Protein AF-A0AAD5SRR7-F1 (afdb_monomer)

Radius of gyration: 15.56 Å; Cα contacts (8 Å, |Δi|>4): 83; chains: 1; bounding box: 48×34×31 Å

Mean predicted aligned error: 7.34 Å

Sequence (128 aa):
MTYSALISCIFNLTGIEFGAHFTQTAIELYIKSMNELKASAASTKELPSKQATNLMTLLSHLYNFSVVGAPLVYDLVRGCLARMQEIDVEIVLKILRTCGSQMRGDDPRALKDIVALVHEKSVLNNDP

pLDDT: mean 81.43, std 12.44, range [31.19, 94.06]

Nearest PDB structures (foldseek):
  5z58-assembly1_V  TM=9.313E-01  e=2.767E-02  Homo sapiens
  5mqf-assembly1_T  TM=9.311E-01  e=2.920E-02  Homo sapiens
  7dvq-assembly1_V  TM=9.313E-01  e=3.083E-02  Homo sapiens
  8j7r-assembly1_B  TM=6.253E-01  e=4.853E-01  Homo sapiens

Structure (mmCIF, N/CA/C/O backbone):
data_AF-A0AAD5SRR7-F1
#
_entry.id   AF-A0AAD5SRR7-F1
#
loop_
_atom_site.group_PDB
_atom_site.id
_atom_site.type_symbol
_atom_site.label_atom_id
_atom_site.label_alt_id
_atom_site.label_comp_id
_atom_site.label_asym_id
_atom_site.label_entity_id
_atom_site.label_seq_id
_atom_site.pdbx_PDB_ins_code
_atom_site.Cartn_x
_atom_site.Cartn_y
_atom_site.Cartn_z
_atom_site.occupancy
_atom_site.B_iso_or_equiv
_atom_site.auth_seq_id
_atom_site.auth_comp_id
_atom_site.auth_asym_id
_atom_site.auth_atom_id
_atom_site.pdbx_PDB_model_num
ATOM 1 N N . MET A 1 1 ? 2.830 -4.886 12.682 1.00 76.94 1 MET A N 1
ATOM 2 C CA . MET A 1 1 ? 1.832 -5.965 12.516 1.00 76.94 1 MET A CA 1
ATOM 3 C C . MET A 1 1 ? 0.696 -5.925 13.545 1.00 76.94 1 MET A C 1
ATOM 5 O O . MET A 1 1 ? -0.442 -5.825 13.115 1.00 76.94 1 MET A O 1
ATOM 9 N N . THR A 1 2 ? 0.946 -5.972 14.862 1.00 87.62 2 THR A N 1
ATOM 10 C CA . THR A 1 2 ? -0.122 -6.016 15.898 1.00 87.62 2 THR A CA 1
ATOM 11 C C . THR A 1 2 ? -1.114 -4.850 15.812 1.00 87.62 2 THR A C 1
ATOM 13 O O . THR A 1 2 ? -2.320 -5.072 15.796 1.00 87.62 2 THR A O 1
ATOM 16 N N . TYR A 1 3 ? -0.619 -3.617 15.657 1.00 88.88 3 TYR A N 1
ATOM 17 C CA . TYR A 1 3 ? -1.471 -2.436 15.467 1.00 88.88 3 TYR A CA 1
ATOM 18 C C . TYR A 1 3 ? -2.318 -2.516 14.190 1.00 88.88 3 TYR A C 1
ATOM 20 O O . TYR A 1 3 ? -3.504 -2.211 14.215 1.00 88.88 3 TYR A O 1
ATOM 28 N N . SER A 1 4 ? -1.737 -2.988 13.085 1.00 87.00 4 SER A N 1
ATOM 29 C CA . SER A 1 4 ? -2.451 -3.183 11.818 1.00 87.00 4 SER A CA 1
ATOM 30 C C . SER A 1 4 ? -3.567 -4.226 11.941 1.00 87.00 4 SER A C 1
ATOM 32 O O . SER A 1 4 ? -4.628 -4.046 11.353 1.00 87.00 4 SER A O 1
ATOM 34 N N . ALA A 1 5 ? -3.357 -5.290 12.723 1.00 89.88 5 ALA A N 1
ATOM 35 C CA . ALA A 1 5 ? -4.375 -6.313 12.955 1.00 89.88 5 ALA A CA 1
ATOM 36 C C . ALA A 1 5 ? -5.565 -5.740 13.738 1.00 89.88 5 ALA A C 1
ATOM 38 O O . ALA A 1 5 ? -6.709 -5.937 13.343 1.00 89.88 5 ALA A O 1
ATOM 39 N N . LEU A 1 6 ? -5.298 -4.949 14.785 1.00 91.19 6 LEU A N 1
ATOM 40 C CA . LEU A 1 6 ? -6.347 -4.251 15.531 1.00 91.19 6 LEU A CA 1
ATOM 41 C C . LEU A 1 6 ? -7.158 -3.312 14.626 1.00 91.19 6 LEU A C 1
ATOM 43 O O . LEU A 1 6 ? -8.385 -3.354 14.647 1.00 91.19 6 LEU A O 1
ATOM 47 N N . ILE A 1 7 ? -6.481 -2.506 13.802 1.00 90.62 7 ILE A N 1
ATOM 48 C CA . ILE A 1 7 ? -7.137 -1.604 12.841 1.00 90.62 7 ILE A CA 1
ATOM 49 C C . ILE A 1 7 ? -8.007 -2.397 11.858 1.00 90.62 7 ILE A C 1
ATOM 51 O O . ILE A 1 7 ? -9.119 -1.977 11.556 1.00 90.62 7 ILE A O 1
ATOM 55 N N . SER A 1 8 ? -7.538 -3.560 11.404 1.00 88.38 8 SER A N 1
ATOM 56 C CA . SER A 1 8 ? -8.294 -4.420 10.484 1.00 88.38 8 SER A CA 1
ATOM 57 C C . SER A 1 8 ? -9.541 -5.016 11.143 1.00 88.38 8 SER A C 1
ATOM 59 O O . SER A 1 8 ? -10.598 -5.069 10.521 1.00 88.38 8 SER A O 1
ATOM 61 N N . CYS A 1 9 ? -9.465 -5.387 12.426 1.00 90.69 9 CYS A N 1
ATOM 62 C CA . CYS A 1 9 ? -10.639 -5.806 13.192 1.00 90.69 9 CYS A CA 1
ATOM 63 C C . CYS A 1 9 ? -11.662 -4.669 13.345 1.00 90.69 9 CYS A C 1
ATOM 65 O O . CYS A 1 9 ? -12.856 -4.902 13.176 1.00 90.69 9 CYS A O 1
ATOM 67 N N . ILE A 1 10 ? -11.205 -3.442 13.628 1.00 90.69 10 ILE A N 1
ATOM 68 C CA . ILE A 1 10 ? -12.083 -2.263 13.729 1.00 90.69 10 ILE A CA 1
ATOM 69 C C . ILE A 1 10 ? -12.728 -1.962 12.372 1.00 90.69 10 ILE A C 1
ATOM 71 O O . ILE A 1 10 ? -13.930 -1.731 12.307 1.00 90.69 10 ILE A O 1
ATOM 75 N N . PHE A 1 11 ? -11.960 -2.023 11.283 1.00 89.56 11 PHE A N 1
ATOM 76 C CA . PHE A 1 11 ? -12.475 -1.862 9.925 1.00 89.56 11 PHE A CA 1
ATOM 77 C C . PHE A 1 11 ? -13.589 -2.862 9.609 1.00 89.56 11 PHE A C 1
ATOM 79 O O . PHE A 1 11 ? -14.630 -2.473 9.088 1.00 89.56 11 PHE A O 1
ATOM 86 N N . ASN A 1 12 ? -13.415 -4.129 9.983 1.00 88.19 12 ASN A N 1
ATOM 87 C CA . ASN A 1 12 ? -14.434 -5.147 9.749 1.00 88.19 12 ASN A CA 1
ATOM 88 C C . ASN A 1 12 ? -15.703 -4.943 10.601 1.00 88.19 12 ASN A C 1
ATOM 90 O O . ASN A 1 12 ? -16.769 -5.424 10.229 1.00 88.19 12 ASN A O 1
ATOM 94 N N . LEU A 1 13 ? -15.601 -4.240 11.735 1.00 91.06 13 LEU A N 1
ATOM 95 C CA . LEU A 1 13 ? -16.735 -3.933 12.611 1.00 91.06 13 LEU A CA 1
ATOM 96 C C . LEU A 1 13 ? -17.514 -2.693 12.149 1.00 91.06 13 LEU A C 1
ATOM 98 O O . LEU A 1 13 ? -18.741 -2.702 12.139 1.00 91.06 13 LEU A O 1
ATOM 102 N N . THR A 1 14 ? -16.803 -1.625 11.794 1.00 90.62 14 THR A N 1
ATOM 103 C CA . THR A 1 14 ? -17.390 -0.313 11.471 1.00 90.62 14 THR A CA 1
ATOM 104 C C . THR A 1 14 ? -17.698 -0.167 9.979 1.00 90.62 14 THR A C 1
ATOM 106 O O . THR A 1 14 ? -18.519 0.657 9.585 1.00 90.62 14 THR A O 1
ATOM 109 N N . GLY A 1 15 ? -17.050 -0.969 9.135 1.00 88.75 15 GLY A N 1
ATOM 110 C CA . GLY A 1 15 ? -17.211 -0.949 7.689 1.00 88.75 15 GLY A CA 1
ATOM 111 C C . GLY A 1 15 ? -16.306 0.056 6.973 1.00 88.75 15 GLY A C 1
ATOM 112 O O . GLY A 1 15 ? -15.335 0.594 7.516 1.00 88.75 15 GLY A O 1
ATOM 113 N N . ILE A 1 16 ? -16.632 0.291 5.699 1.00 89.50 16 ILE A N 1
ATOM 114 C CA . ILE A 1 16 ? -15.760 0.983 4.741 1.00 89.50 16 ILE A CA 1
ATOM 115 C C . ILE A 1 16 ? -15.469 2.447 5.095 1.00 89.50 16 ILE A C 1
ATOM 117 O O . ILE A 1 16 ? -14.386 2.942 4.787 1.00 89.50 16 ILE A O 1
ATOM 121 N N . GLU A 1 17 ? -16.390 3.122 5.783 1.00 89.56 17 GLU A N 1
ATOM 122 C CA . GLU A 1 17 ? -16.264 4.534 6.160 1.00 89.56 17 GLU A CA 1
ATOM 123 C C . GLU A 1 17 ? -15.053 4.775 7.074 1.00 89.56 17 GLU A C 1
ATOM 125 O O . GLU A 1 17 ? -14.254 5.683 6.835 1.00 89.56 17 GLU A O 1
ATOM 130 N N . PHE A 1 18 ? -14.843 3.890 8.054 1.00 90.62 18 PHE A N 1
ATOM 131 C CA . PHE A 1 18 ? -13.666 3.944 8.919 1.00 90.62 18 PHE A CA 1
ATOM 132 C C . PHE A 1 18 ? -12.376 3.699 8.133 1.00 90.62 18 PHE A C 1
ATOM 134 O O . PHE A 1 18 ? -11.400 4.423 8.314 1.00 90.62 18 PHE A O 1
ATOM 141 N N . GLY A 1 19 ? -12.362 2.694 7.251 1.00 88.00 19 GLY A N 1
ATOM 142 C CA . GLY A 1 19 ? -11.178 2.354 6.458 1.00 88.00 19 GLY A CA 1
ATOM 143 C C . GLY A 1 19 ? -10.752 3.492 5.535 1.00 88.00 19 GLY A C 1
ATOM 144 O O . GLY A 1 19 ? -9.564 3.816 5.468 1.00 88.00 19 GLY A O 1
ATOM 145 N N . ALA A 1 20 ? -11.720 4.142 4.884 1.00 90.00 20 ALA A N 1
ATOM 146 C CA . ALA A 1 20 ? -11.482 5.301 4.034 1.00 90.00 20 ALA A CA 1
ATOM 147 C C . ALA A 1 20 ? -10.908 6.477 4.837 1.00 90.00 20 ALA A C 1
ATOM 149 O O . ALA A 1 20 ? -9.832 6.975 4.500 1.00 90.00 20 ALA A O 1
ATOM 150 N N . HIS A 1 21 ? -11.565 6.860 5.939 1.00 91.94 21 HIS A N 1
ATOM 151 C CA . HIS A 1 21 ? -11.104 7.955 6.794 1.00 91.94 21 HIS A CA 1
ATOM 152 C C . HIS A 1 21 ? -9.709 7.674 7.368 1.00 91.94 21 HIS A C 1
ATOM 154 O O . HIS A 1 21 ? -8.815 8.514 7.298 1.00 91.94 21 HIS A O 1
ATOM 160 N N . PHE A 1 22 ? -9.488 6.469 7.897 1.00 92.12 22 PHE A N 1
ATOM 161 C CA . PHE A 1 22 ? -8.200 6.074 8.458 1.00 92.12 22 PHE A CA 1
ATOM 162 C C . PHE A 1 22 ? -7.085 6.117 7.408 1.00 92.12 22 PHE A C 1
ATOM 164 O O . PHE A 1 22 ? -6.010 6.656 7.672 1.00 92.12 22 PHE A O 1
ATOM 171 N N . THR A 1 23 ? -7.337 5.577 6.212 1.00 92.06 23 THR A N 1
ATOM 172 C CA . THR A 1 23 ? -6.355 5.566 5.118 1.00 92.06 23 THR A CA 1
ATOM 173 C C . THR A 1 23 ? -6.021 6.986 4.674 1.00 92.06 23 THR A C 1
ATOM 175 O O . THR A 1 23 ? -4.843 7.308 4.525 1.00 92.06 23 THR A O 1
ATOM 178 N N . GLN A 1 24 ? -7.025 7.857 4.538 1.00 93.00 24 GLN A N 1
ATOM 179 C CA . GLN A 1 24 ? -6.813 9.269 4.229 1.00 93.00 24 GLN A CA 1
ATOM 180 C C . GLN A 1 24 ? -5.931 9.941 5.286 1.00 93.00 24 GLN A C 1
ATOM 182 O O . GLN A 1 24 ? -4.887 10.497 4.947 1.00 93.00 24 GLN A O 1
ATOM 187 N N . THR A 1 25 ? -6.291 9.826 6.568 1.00 94.06 25 THR A N 1
ATOM 188 C CA . THR A 1 25 ? -5.509 10.418 7.663 1.00 94.06 25 THR A CA 1
ATOM 189 C C . THR A 1 25 ? -4.074 9.879 7.683 1.00 94.06 25 THR A C 1
ATOM 191 O O . THR A 1 25 ? -3.125 10.639 7.869 1.00 94.06 25 THR A O 1
ATOM 194 N N . ALA A 1 26 ? -3.878 8.576 7.458 1.00 92.81 26 ALA A N 1
ATOM 195 C CA . ALA A 1 26 ? -2.550 7.968 7.424 1.00 92.81 26 ALA A CA 1
ATOM 196 C C . ALA A 1 26 ? -1.680 8.524 6.282 1.00 92.81 26 ALA A C 1
ATOM 198 O O . ALA A 1 26 ? -0.492 8.788 6.486 1.00 92.81 26 ALA A O 1
ATOM 199 N N . ILE A 1 27 ? -2.265 8.739 5.100 1.00 92.69 27 ILE A N 1
ATOM 200 C CA . ILE A 1 27 ? -1.574 9.306 3.935 1.00 92.69 27 ILE A CA 1
ATOM 201 C C . ILE A 1 27 ? -1.268 10.794 4.133 1.00 92.69 27 ILE A C 1
ATOM 203 O O . ILE A 1 27 ? -0.154 11.229 3.840 1.00 92.69 27 ILE A O 1
ATOM 207 N N . GLU A 1 28 ? -2.201 11.571 4.681 1.00 93.38 28 GLU A N 1
ATOM 208 C CA . GLU A 1 28 ? -1.983 12.984 5.014 1.00 93.38 28 GLU A CA 1
ATOM 209 C C . GLU A 1 28 ? -0.843 13.153 6.026 1.00 93.38 28 GLU A C 1
ATOM 211 O O . GLU A 1 28 ? 0.055 13.977 5.830 1.00 93.38 28 GLU A O 1
ATOM 216 N N . LEU A 1 29 ? -0.820 12.321 7.073 1.00 91.81 29 LEU A N 1
ATOM 217 C CA . LEU A 1 29 ? 0.266 12.295 8.053 1.00 91.81 29 LEU A CA 1
ATOM 218 C C . LEU A 1 29 ? 1.600 11.889 7.421 1.00 91.81 29 LEU A C 1
ATOM 220 O O . LEU A 1 29 ? 2.634 12.472 7.750 1.00 91.81 29 LEU A O 1
ATOM 224 N N . TYR A 1 30 ? 1.588 10.927 6.495 1.00 90.31 30 TYR A N 1
ATOM 225 C CA . TYR A 1 30 ? 2.786 10.525 5.764 1.00 90.31 30 TYR A CA 1
ATOM 226 C C . TYR A 1 30 ? 3.342 11.683 4.927 1.00 90.31 30 TYR A C 1
ATOM 228 O O . TYR A 1 30 ? 4.516 12.030 5.069 1.00 90.31 30 TYR A O 1
ATOM 236 N N . ILE A 1 31 ? 2.502 12.342 4.123 1.00 89.62 31 ILE A N 1
ATOM 237 C CA . ILE A 1 31 ? 2.902 13.501 3.312 1.00 89.62 31 ILE A CA 1
ATOM 238 C C . ILE A 1 31 ? 3.437 14.624 4.203 1.00 89.62 31 ILE A C 1
ATOM 240 O O . ILE A 1 31 ? 4.488 15.192 3.905 1.00 89.62 31 ILE A O 1
ATOM 244 N N . LYS A 1 32 ? 2.759 14.914 5.320 1.00 90.38 32 LYS A N 1
ATOM 245 C CA . LYS A 1 32 ? 3.205 15.923 6.284 1.00 90.38 32 LYS A CA 1
ATOM 246 C C . LYS A 1 32 ? 4.594 15.593 6.837 1.00 90.38 32 LYS A C 1
ATOM 248 O O . LYS A 1 32 ? 5.476 16.443 6.766 1.00 90.38 32 LYS A O 1
ATOM 253 N N . SER A 1 33 ? 4.820 14.354 7.281 1.00 86.94 33 SER A N 1
ATOM 254 C CA . SER A 1 33 ? 6.132 13.919 7.785 1.00 86.94 33 SER A CA 1
ATOM 255 C C . SER A 1 33 ? 7.237 14.021 6.724 1.00 86.94 33 SER A C 1
ATOM 257 O O . SER A 1 33 ? 8.355 14.438 7.019 1.00 86.94 33 SER A O 1
ATOM 259 N N . MET A 1 34 ? 6.916 13.721 5.460 1.00 83.75 34 MET A N 1
ATOM 260 C CA . MET A 1 34 ? 7.865 13.818 4.351 1.00 83.75 34 MET A CA 1
ATOM 261 C C . MET A 1 34 ? 8.189 15.276 3.988 1.00 83.75 34 MET A C 1
ATOM 263 O O . MET A 1 34 ? 9.324 15.599 3.640 1.00 83.75 34 MET A O 1
ATOM 267 N N . ASN A 1 35 ? 7.217 16.181 4.099 1.00 85.19 35 ASN A N 1
ATOM 268 C CA . ASN A 1 35 ? 7.439 17.614 3.908 1.00 85.19 35 ASN A CA 1
ATOM 269 C C . ASN A 1 35 ? 8.270 18.218 5.049 1.00 85.19 35 ASN A C 1
ATOM 271 O O . ASN A 1 35 ? 9.158 19.027 4.791 1.00 85.19 35 ASN A O 1
ATOM 275 N N . GLU A 1 36 ? 8.037 17.791 6.290 1.00 84.06 36 GLU A N 1
ATOM 276 C CA . GLU A 1 36 ? 8.833 18.201 7.453 1.00 84.06 36 GLU A CA 1
ATOM 277 C C . GLU A 1 36 ? 10.292 17.737 7.346 1.00 84.06 36 GLU A C 1
ATOM 279 O O . GLU A 1 36 ? 11.197 18.493 7.700 1.00 84.06 36 GLU A O 1
ATOM 284 N N . LEU A 1 37 ? 10.535 16.541 6.796 1.00 77.50 37 LEU A N 1
ATOM 285 C CA . LEU A 1 37 ? 11.877 16.052 6.464 1.00 77.50 37 LEU A CA 1
ATOM 286 C C . LEU A 1 37 ? 12.585 16.938 5.440 1.00 77.50 37 LEU A C 1
ATOM 288 O O . LEU A 1 37 ? 13.736 17.314 5.649 1.00 77.50 37 LEU A O 1
ATOM 292 N N . LYS A 1 38 ? 11.892 17.311 4.359 1.00 75.19 38 LYS A N 1
ATOM 293 C CA . LYS A 1 38 ? 12.445 18.215 3.340 1.00 75.19 38 LYS A CA 1
ATOM 294 C C . LYS A 1 38 ? 12.749 19.599 3.909 1.00 75.19 38 LYS A C 1
ATOM 296 O O . LYS A 1 38 ? 13.796 20.161 3.612 1.00 75.19 38 LYS A O 1
ATOM 301 N N . ALA A 1 39 ? 11.856 20.136 4.741 1.00 74.88 39 ALA A N 1
ATOM 302 C CA . ALA A 1 39 ? 12.046 21.431 5.390 1.00 74.88 39 ALA A CA 1
ATOM 303 C C . ALA A 1 39 ? 13.165 21.404 6.447 1.00 74.88 39 ALA A C 1
ATOM 305 O O . ALA A 1 39 ? 13.847 22.405 6.651 1.00 74.88 39 ALA A O 1
ATOM 306 N N . SER A 1 40 ? 13.378 20.257 7.099 1.00 63.41 40 SER A N 1
ATOM 307 C CA . SER A 1 40 ? 14.375 20.076 8.161 1.00 63.41 40 SER A CA 1
ATOM 308 C C . SER A 1 40 ? 15.724 19.551 7.666 1.00 63.41 40 SER A C 1
ATOM 310 O O . SER A 1 40 ? 16.571 19.232 8.499 1.00 63.41 40 SER A O 1
ATOM 312 N N . ALA A 1 41 ? 15.979 19.509 6.352 1.00 56.66 41 ALA A N 1
ATOM 313 C CA . ALA A 1 41 ? 17.260 19.080 5.772 1.00 56.66 41 ALA A CA 1
ATOM 314 C C . ALA A 1 41 ? 18.483 19.909 6.247 1.00 56.66 41 ALA A C 1
ATOM 316 O O . ALA A 1 41 ? 19.620 19.542 5.971 1.00 56.66 41 ALA A O 1
ATOM 317 N N . ALA A 1 42 ? 18.259 20.999 6.994 1.00 53.16 42 ALA A N 1
ATOM 318 C CA . ALA A 1 42 ? 19.286 21.813 7.643 1.00 53.16 42 ALA A CA 1
ATOM 319 C C . ALA A 1 42 ? 19.578 21.440 9.116 1.00 53.16 42 ALA A C 1
ATOM 321 O O . ALA A 1 42 ? 20.514 21.979 9.701 1.00 53.16 42 ALA A O 1
ATOM 322 N N . SER A 1 43 ? 18.806 20.547 9.747 1.00 45.94 43 SER A N 1
ATOM 323 C CA . SER A 1 43 ? 19.010 20.177 11.153 1.00 45.94 43 SER A CA 1
ATOM 324 C C . SER A 1 43 ? 18.870 18.673 11.370 1.00 45.94 43 SER A C 1
ATOM 326 O O . SER A 1 43 ? 17.788 18.112 11.215 1.00 45.94 43 SER A O 1
ATOM 328 N N . THR A 1 44 ? 19.973 18.048 11.776 1.00 47.22 44 THR A N 1
ATOM 329 C CA . THR A 1 44 ? 20.161 16.645 12.171 1.00 47.22 44 THR A CA 1
ATOM 330 C C . THR A 1 44 ? 19.160 16.180 13.240 1.00 47.22 44 THR A C 1
ATOM 332 O O . THR A 1 44 ? 19.493 16.039 14.415 1.00 47.22 44 THR A O 1
ATOM 335 N N . LYS A 1 45 ? 17.901 15.946 12.869 1.00 47.50 45 LYS A N 1
ATOM 336 C CA . LYS A 1 45 ? 16.916 15.268 13.717 1.00 47.50 45 LYS A CA 1
ATOM 337 C C . LYS A 1 45 ? 16.530 13.960 13.050 1.00 47.50 45 LYS A C 1
ATOM 339 O O . LYS A 1 45 ? 15.832 13.953 12.049 1.00 47.50 45 LYS A O 1
ATOM 344 N N . GLU A 1 46 ? 16.936 12.848 13.652 1.00 52.53 46 GLU A N 1
ATOM 345 C CA . GLU A 1 46 ? 16.584 11.490 13.211 1.00 52.53 46 GLU A CA 1
ATOM 346 C C . GLU A 1 46 ? 15.109 11.103 13.445 1.00 52.53 46 GLU A C 1
ATOM 348 O O . GLU A 1 46 ? 14.662 10.031 13.043 1.00 52.53 46 GLU A O 1
ATOM 353 N N . LEU A 1 47 ? 14.337 11.938 14.145 1.00 52.44 47 LEU A N 1
ATOM 354 C CA . LEU A 1 47 ? 12.957 11.630 14.538 1.00 52.44 47 LEU A CA 1
ATOM 355 C C . LEU A 1 47 ? 11.935 11.643 13.381 1.00 52.44 47 LEU A C 1
ATOM 357 O O . LEU A 1 47 ? 11.126 10.714 13.325 1.00 52.44 47 LEU A O 1
ATOM 361 N N . PRO A 1 48 ? 11.938 12.621 12.450 1.00 57.12 48 PRO A N 1
ATOM 362 C CA . PRO A 1 48 ? 10.915 12.704 11.407 1.00 57.12 48 PRO A CA 1
ATOM 363 C C . PRO A 1 48 ? 11.017 11.569 10.375 1.00 57.12 48 PRO A C 1
ATOM 365 O O . PRO A 1 48 ? 9.999 11.149 9.828 1.00 57.12 48 PRO A O 1
ATOM 368 N N . SER A 1 49 ? 12.216 11.002 10.157 1.00 66.12 49 SER A N 1
ATOM 369 C CA . SER A 1 49 ? 12.404 9.897 9.199 1.00 66.12 49 SER A CA 1
ATOM 370 C C . SER A 1 49 ? 11.714 8.626 9.682 1.00 66.12 49 SER A C 1
ATOM 372 O O . SER A 1 49 ? 11.053 7.935 8.909 1.00 66.12 49 SER A O 1
ATOM 374 N N . LYS A 1 50 ? 11.767 8.365 10.993 1.00 79.31 50 LYS A N 1
ATOM 375 C CA . LYS A 1 50 ? 11.156 7.180 11.602 1.00 79.31 50 LYS A CA 1
ATOM 376 C C . LYS A 1 50 ? 9.635 7.205 11.509 1.00 79.31 50 LYS A C 1
ATOM 378 O O . LYS A 1 50 ? 9.033 6.152 11.318 1.00 79.31 50 LYS A O 1
ATOM 383 N N . GLN A 1 51 ? 9.002 8.376 11.603 1.00 84.06 51 GLN A N 1
ATOM 384 C CA . GLN A 1 51 ? 7.546 8.481 11.480 1.00 84.06 51 GLN A CA 1
ATOM 385 C C . GLN A 1 51 ? 7.066 8.106 10.072 1.00 84.06 51 GLN A C 1
ATOM 387 O O . GLN A 1 51 ? 6.163 7.275 9.950 1.00 84.06 51 GLN A O 1
ATOM 392 N N . ALA A 1 52 ? 7.700 8.648 9.026 1.00 85.00 52 ALA A N 1
ATOM 393 C CA . ALA A 1 52 ? 7.378 8.328 7.635 1.00 85.00 52 ALA A CA 1
ATOM 394 C C . ALA A 1 52 ? 7.534 6.822 7.353 1.00 85.00 52 ALA A C 1
ATOM 396 O O . ALA A 1 52 ? 6.627 6.174 6.824 1.00 85.00 52 ALA A O 1
ATOM 397 N N . THR A 1 53 ? 8.653 6.238 7.789 1.00 86.75 53 THR A N 1
ATOM 398 C CA . THR A 1 53 ? 8.953 4.814 7.594 1.00 86.75 53 THR A CA 1
ATOM 399 C C . THR A 1 53 ? 8.002 3.898 8.377 1.00 86.75 53 THR A C 1
ATOM 401 O O . THR A 1 53 ? 7.577 2.853 7.871 1.00 86.75 53 THR A O 1
ATOM 404 N N . ASN A 1 54 ? 7.609 4.286 9.594 1.00 89.94 54 ASN A N 1
ATOM 405 C CA . ASN A 1 54 ? 6.642 3.536 10.399 1.00 89.94 54 ASN A CA 1
ATOM 406 C C . ASN A 1 54 ? 5.240 3.569 9.783 1.00 89.94 54 ASN A C 1
ATOM 408 O O . ASN A 1 54 ? 4.588 2.525 9.714 1.00 89.94 54 ASN A O 1
ATOM 412 N N . LEU A 1 55 ? 4.794 4.732 9.295 1.00 90.44 55 LEU A N 1
ATOM 413 C CA . LEU A 1 55 ? 3.515 4.864 8.591 1.00 90.44 55 LEU A CA 1
ATOM 414 C C . LEU A 1 55 ? 3.489 4.009 7.327 1.00 90.44 55 LEU A C 1
ATOM 416 O O . LEU A 1 55 ? 2.515 3.301 7.083 1.00 90.44 55 LEU A O 1
ATOM 420 N N . MET A 1 56 ? 4.582 3.985 6.568 1.00 90.06 56 MET A N 1
ATOM 421 C CA . MET A 1 56 ? 4.661 3.135 5.387 1.00 90.06 56 MET A CA 1
ATOM 422 C C . MET A 1 56 ? 4.594 1.640 5.725 1.00 90.06 56 MET A C 1
ATOM 424 O O . MET A 1 56 ? 3.917 0.861 5.050 1.00 90.06 56 MET A O 1
ATOM 428 N N . THR A 1 57 ? 5.263 1.230 6.803 1.00 90.38 57 THR A N 1
ATOM 429 C CA . THR A 1 57 ? 5.201 -0.155 7.294 1.00 90.38 57 THR A CA 1
ATOM 430 C C . THR A 1 57 ? 3.778 -0.515 7.729 1.00 90.38 57 THR A C 1
ATOM 432 O O . THR A 1 57 ? 3.292 -1.610 7.446 1.00 90.38 57 THR A O 1
ATOM 435 N N . LEU A 1 58 ? 3.082 0.419 8.385 1.00 91.44 58 LEU A N 1
ATOM 436 C CA . LEU A 1 58 ? 1.685 0.259 8.774 1.00 91.44 58 LEU A CA 1
ATOM 437 C C . LEU A 1 58 ? 0.783 0.066 7.547 1.00 91.4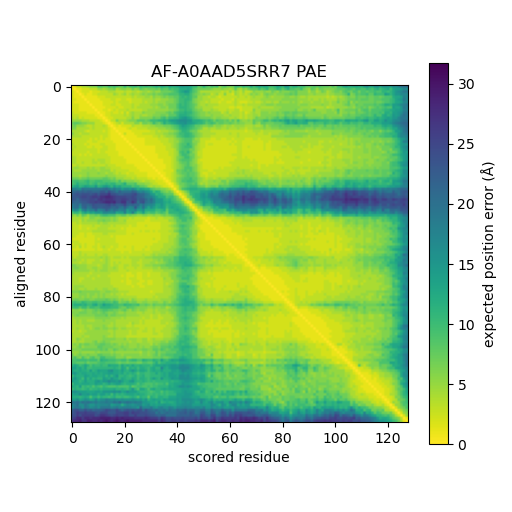4 58 LEU A C 1
ATOM 439 O O . LEU A 1 58 ? 0.021 -0.899 7.521 1.00 91.44 58 LEU A O 1
ATOM 443 N N . LEU A 1 59 ? 0.908 0.927 6.531 1.00 91.56 59 LEU A N 1
ATOM 444 C CA . LEU A 1 59 ? 0.150 0.847 5.276 1.00 91.56 59 LEU A CA 1
ATOM 445 C C . LEU A 1 59 ? 0.421 -0.463 4.524 1.00 91.56 59 LEU A C 1
ATOM 447 O O . LEU A 1 59 ? -0.515 -1.103 4.053 1.00 91.56 59 LEU A O 1
ATOM 451 N N . SER A 1 60 ? 1.676 -0.915 4.494 1.00 91.31 60 SER A N 1
ATOM 452 C CA . SER A 1 60 ? 2.057 -2.196 3.879 1.00 91.31 60 SER A CA 1
ATOM 453 C C . SER A 1 60 ? 1.356 -3.383 4.547 1.00 91.31 60 SER A C 1
ATOM 455 O O . SER A 1 60 ? 0.880 -4.298 3.880 1.00 91.31 60 SER A O 1
ATOM 457 N N . HIS A 1 61 ? 1.249 -3.368 5.878 1.00 91.38 61 HIS A N 1
ATOM 458 C CA . HIS A 1 61 ? 0.504 -4.392 6.606 1.00 91.38 61 HIS A CA 1
ATOM 459 C C . HIS A 1 61 ? -1.016 -4.272 6.432 1.00 91.38 61 HIS A C 1
ATOM 461 O O . HIS A 1 61 ? -1.692 -5.293 6.429 1.00 91.38 61 HIS A O 1
ATOM 467 N N . LEU A 1 62 ? -1.562 -3.062 6.291 1.00 90.88 62 LEU A N 1
ATOM 468 C CA . LEU A 1 62 ? -2.994 -2.864 6.030 1.00 90.88 62 LEU A CA 1
ATOM 469 C C . LEU A 1 62 ? -3.399 -3.338 4.633 1.00 90.88 62 LEU A C 1
ATOM 471 O O . LEU A 1 62 ? -4.492 -3.875 4.472 1.00 90.88 62 LEU A O 1
ATOM 475 N N . TYR A 1 63 ? -2.504 -3.209 3.653 1.00 91.25 63 TYR A N 1
ATOM 476 C CA . TYR A 1 63 ? -2.658 -3.853 2.351 1.00 91.25 63 TYR A CA 1
ATOM 477 C C . TYR A 1 63 ? -2.681 -5.381 2.485 1.00 91.25 63 TYR A C 1
ATOM 479 O O . TYR A 1 63 ? -3.603 -6.014 1.981 1.00 91.25 63 TYR A O 1
ATOM 487 N N . ASN A 1 64 ? -1.771 -5.966 3.279 1.00 89.25 64 ASN A N 1
ATOM 488 C CA . ASN A 1 64 ? -1.789 -7.413 3.533 1.00 89.25 64 ASN A CA 1
ATOM 489 C C . ASN A 1 64 ? -3.094 -7.917 4.175 1.00 89.25 64 ASN A C 1
ATOM 491 O O . ASN A 1 64 ? -3.431 -9.089 4.018 1.00 89.25 64 ASN A O 1
ATOM 495 N N . PHE A 1 65 ? -3.796 -7.052 4.912 1.00 88.81 65 PHE A N 1
ATOM 496 C CA . PHE A 1 65 ? -5.095 -7.329 5.529 1.00 88.81 65 PHE A CA 1
ATOM 497 C C . PHE A 1 65 ? -6.289 -6.868 4.683 1.00 88.81 65 PHE A C 1
ATOM 499 O O . PHE A 1 65 ? -7.415 -6.864 5.172 1.00 88.81 65 PHE A O 1
ATOM 506 N N . SER A 1 66 ? -6.053 -6.473 3.429 1.00 88.06 66 SER A N 1
ATOM 507 C CA . SER A 1 66 ? -7.080 -6.041 2.473 1.00 88.06 66 SER A CA 1
ATOM 508 C C . SER A 1 66 ? -7.926 -4.845 2.938 1.00 88.06 66 SER A C 1
ATOM 510 O O . SER A 1 66 ? -9.016 -4.618 2.421 1.00 88.06 66 SER A O 1
ATOM 512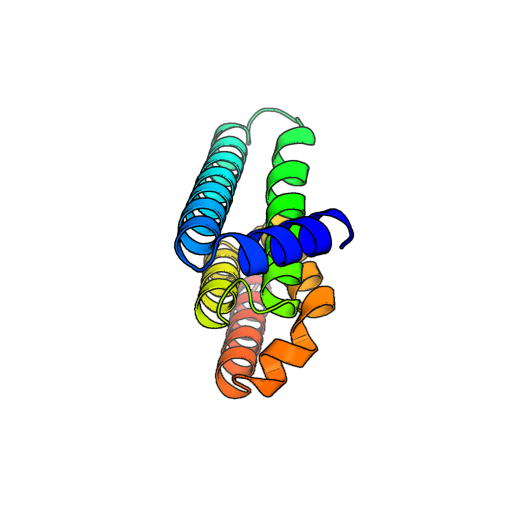 N N . VAL A 1 67 ? -7.419 -4.050 3.886 1.00 87.25 67 VAL A N 1
ATOM 513 C CA . VAL A 1 67 ? -8.029 -2.772 4.303 1.00 87.25 67 VAL A CA 1
ATOM 514 C C . VAL A 1 67 ? -7.731 -1.680 3.271 1.00 87.25 67 VAL A C 1
ATOM 516 O O . VAL A 1 67 ? -8.529 -0.771 3.060 1.00 87.25 67 VAL A O 1
ATOM 519 N N . VAL A 1 68 ? -6.572 -1.780 2.617 1.00 89.12 68 VAL A N 1
ATOM 520 C CA . VAL A 1 68 ? -6.091 -0.858 1.585 1.00 89.12 68 VAL A CA 1
ATOM 521 C C . VAL A 1 68 ? -5.944 -1.618 0.270 1.00 89.12 68 VAL A C 1
ATOM 523 O O . VAL A 1 68 ? -5.469 -2.750 0.263 1.00 89.12 68 VAL A O 1
ATOM 526 N N . GLY A 1 69 ? -6.318 -0.995 -0.848 1.00 87.25 69 GLY A N 1
ATOM 527 C CA . GLY A 1 69 ? -6.156 -1.584 -2.179 1.00 87.25 69 GLY A CA 1
ATOM 528 C C . GLY A 1 69 ? -4.723 -1.501 -2.718 1.00 87.25 69 GLY A C 1
ATOM 529 O O . GLY A 1 69 ? -3.991 -0.550 -2.433 1.00 87.25 69 GLY A O 1
ATOM 530 N N . ALA A 1 70 ? -4.356 -2.454 -3.579 1.00 86.69 70 ALA A N 1
ATOM 531 C CA . ALA A 1 70 ? -3.059 -2.493 -4.263 1.00 86.69 70 ALA A CA 1
ATOM 532 C C . ALA A 1 70 ? -2.663 -1.180 -4.982 1.00 86.69 70 ALA A C 1
ATOM 534 O O . ALA A 1 70 ? -1.498 -0.790 -4.865 1.00 86.69 70 ALA A O 1
ATOM 535 N N . PRO A 1 71 ? -3.584 -0.447 -5.659 1.00 88.31 71 PRO A N 1
ATOM 536 C CA . PRO A 1 71 ? -3.240 0.798 -6.351 1.00 88.31 71 PRO A CA 1
ATOM 537 C C . PRO A 1 71 ? -2.541 1.826 -5.456 1.00 88.31 71 PRO A C 1
ATOM 539 O O . PRO A 1 71 ? -1.552 2.419 -5.877 1.00 88.31 71 PRO A O 1
ATOM 542 N N . LEU A 1 72 ? -2.975 1.963 -4.195 1.00 89.44 72 LEU A N 1
ATOM 543 C CA . LEU A 1 72 ? -2.376 2.921 -3.265 1.00 89.44 72 LEU A CA 1
ATOM 544 C C . LEU A 1 72 ? -0.914 2.578 -2.963 1.00 89.44 72 LEU A C 1
ATOM 546 O O . LEU A 1 72 ? -0.058 3.459 -2.954 1.00 89.44 72 LEU A O 1
ATOM 550 N N . VAL A 1 73 ? -0.610 1.297 -2.736 1.00 89.38 73 VAL A N 1
ATOM 551 C CA . VAL A 1 73 ? 0.763 0.849 -2.464 1.00 89.38 73 VAL A CA 1
ATOM 552 C C . VAL A 1 73 ? 1.651 1.086 -3.685 1.00 89.38 73 VAL A C 1
ATOM 554 O O . VAL A 1 73 ? 2.775 1.564 -3.536 1.00 89.38 73 VAL A O 1
ATOM 557 N N . TYR A 1 74 ? 1.147 0.823 -4.895 1.00 88.31 74 TYR A N 1
ATOM 558 C CA . TYR A 1 74 ? 1.895 1.101 -6.121 1.00 88.31 74 TYR A CA 1
ATOM 559 C C . TYR A 1 74 ? 2.188 2.591 -6.301 1.00 88.31 74 TYR A C 1
ATOM 561 O O . TYR A 1 74 ? 3.313 2.948 -6.648 1.00 88.31 74 TYR A O 1
ATOM 569 N N . ASP A 1 75 ? 1.224 3.464 -6.021 1.00 88.44 75 ASP A N 1
ATOM 570 C CA . ASP A 1 75 ? 1.415 4.910 -6.142 1.00 88.44 75 ASP A CA 1
ATOM 571 C C . ASP A 1 75 ? 2.398 5.456 -5.103 1.00 88.44 75 ASP A C 1
ATOM 573 O O . ASP A 1 75 ? 3.229 6.310 -5.422 1.00 88.44 75 ASP A O 1
ATOM 577 N N . LEU A 1 76 ? 2.394 4.906 -3.885 1.00 88.50 76 LEU A N 1
ATOM 578 C CA . LEU A 1 76 ? 3.401 5.225 -2.871 1.00 88.50 76 LEU A CA 1
ATOM 579 C C . LEU A 1 76 ? 4.808 4.822 -3.322 1.00 88.50 76 LEU A C 1
ATOM 581 O O . LEU A 1 76 ? 5.740 5.619 -3.193 1.00 88.50 76 LEU A O 1
ATOM 585 N N . VAL A 1 77 ? 4.961 3.625 -3.902 1.00 87.25 77 VAL A N 1
ATOM 586 C CA . VAL A 1 77 ? 6.244 3.171 -4.453 1.00 87.25 77 VAL A CA 1
ATOM 587 C C . VAL A 1 77 ? 6.688 4.076 -5.601 1.00 87.25 77 VAL A C 1
ATOM 589 O O . VAL A 1 77 ? 7.819 4.555 -5.579 1.00 87.25 77 VAL A O 1
ATOM 592 N N . ARG A 1 78 ? 5.806 4.396 -6.557 1.00 86.25 78 ARG A N 1
ATOM 593 C CA . ARG A 1 78 ? 6.108 5.343 -7.648 1.00 86.25 78 ARG A CA 1
ATOM 594 C C . ARG A 1 78 ? 6.531 6.711 -7.113 1.00 86.25 78 ARG A C 1
ATOM 596 O O . ARG A 1 78 ? 7.495 7.287 -7.609 1.00 86.25 78 ARG A O 1
ATOM 603 N N . GLY A 1 79 ? 5.870 7.208 -6.068 1.00 86.62 79 GLY A N 1
ATOM 604 C CA . GLY A 1 79 ? 6.226 8.465 -5.412 1.00 86.62 79 GLY A CA 1
ATOM 605 C C . GLY A 1 79 ? 7.615 8.446 -4.763 1.00 86.62 79 GLY A C 1
ATOM 606 O O . GLY A 1 79 ? 8.327 9.449 -4.818 1.00 86.62 79 GLY A O 1
ATOM 607 N N . CYS A 1 80 ? 8.022 7.319 -4.172 1.00 84.69 80 CYS A N 1
ATOM 608 C CA . CYS A 1 80 ? 9.381 7.115 -3.658 1.00 84.69 80 CYS A CA 1
ATOM 609 C C . CYS A 1 80 ? 10.414 7.031 -4.793 1.00 84.69 80 CYS A C 1
ATOM 611 O O . CYS A 1 80 ? 11.446 7.699 -4.733 1.00 84.69 80 CYS A O 1
ATOM 613 N N . LEU A 1 81 ? 10.110 6.294 -5.865 1.00 83.19 81 LEU A N 1
ATOM 614 C CA . LEU A 1 81 ? 10.976 6.183 -7.045 1.00 83.19 81 LEU A CA 1
ATOM 615 C C . LEU A 1 81 ? 11.137 7.497 -7.814 1.00 83.19 81 LEU A C 1
ATOM 617 O O . LEU A 1 81 ? 12.157 7.703 -8.458 1.00 83.19 81 LEU A O 1
ATOM 621 N N . ALA A 1 82 ? 10.169 8.407 -7.745 1.00 83.19 82 ALA A N 1
ATOM 622 C CA . ALA A 1 82 ? 10.302 9.722 -8.361 1.00 83.19 82 ALA A CA 1
ATOM 623 C C . ALA A 1 82 ? 11.337 10.612 -7.643 1.00 83.19 82 ALA A C 1
ATOM 625 O O . ALA A 1 82 ? 11.949 11.468 -8.277 1.00 83.19 82 ALA A O 1
ATOM 626 N N . ARG A 1 83 ? 11.530 10.429 -6.328 1.00 81.00 83 ARG A N 1
ATOM 627 C CA . ARG A 1 83 ? 12.437 11.243 -5.498 1.00 81.00 83 ARG A CA 1
ATOM 628 C C . ARG A 1 83 ? 13.826 10.630 -5.313 1.00 81.00 83 ARG A C 1
ATOM 630 O O . ARG A 1 83 ? 14.793 11.380 -5.209 1.00 81.00 83 ARG A O 1
ATOM 637 N N . MET A 1 84 ? 13.901 9.299 -5.218 1.00 76.88 84 MET A N 1
ATOM 638 C CA . MET A 1 84 ? 15.125 8.508 -5.008 1.00 76.88 84 MET A CA 1
ATOM 639 C C . MET A 1 84 ? 16.101 9.073 -3.970 1.00 76.88 84 MET A C 1
ATOM 641 O O . MET A 1 84 ? 17.301 9.162 -4.213 1.00 76.88 84 MET A O 1
ATOM 645 N N . GLN A 1 85 ? 15.596 9.456 -2.800 1.00 81.25 85 GLN A N 1
ATOM 646 C CA . GLN A 1 85 ? 16.455 9.761 -1.656 1.00 81.25 85 GLN A CA 1
ATOM 647 C C . GLN A 1 85 ? 16.797 8.473 -0.889 1.00 81.25 85 GLN A C 1
ATOM 649 O O . GLN A 1 85 ? 16.125 7.454 -1.043 1.00 81.25 85 GLN A O 1
ATOM 654 N N . GLU A 1 86 ? 17.802 8.511 -0.013 1.00 80.00 86 GLU A N 1
ATOM 655 C CA . GLU A 1 86 ? 18.208 7.350 0.802 1.00 80.00 86 GLU A CA 1
ATOM 656 C C . GLU A 1 86 ? 17.026 6.746 1.586 1.00 80.00 86 GLU A C 1
ATOM 658 O O . GLU A 1 86 ? 16.796 5.535 1.561 1.00 80.00 86 GLU A O 1
ATOM 663 N N . ILE A 1 87 ? 16.194 7.608 2.183 1.00 81.75 87 ILE A N 1
ATOM 664 C CA . ILE A 1 87 ? 14.978 7.197 2.899 1.00 81.75 87 ILE A CA 1
ATOM 665 C C . ILE A 1 87 ? 13.952 6.515 1.983 1.00 81.75 87 ILE A C 1
ATOM 667 O O . ILE A 1 87 ? 13.272 5.580 2.402 1.00 81.75 87 ILE A O 1
ATOM 671 N N . ASP A 1 88 ? 13.843 6.951 0.726 1.00 84.31 88 ASP A N 1
ATOM 672 C CA . ASP A 1 88 ? 12.902 6.378 -0.235 1.00 84.31 88 ASP A CA 1
ATOM 673 C C . ASP A 1 88 ? 13.317 4.954 -0.615 1.00 84.31 88 ASP A C 1
ATOM 675 O O . ASP A 1 88 ? 12.465 4.072 -0.724 1.00 84.31 88 ASP A O 1
ATOM 679 N N . VAL A 1 89 ? 14.623 4.704 -0.755 1.00 83.44 89 VAL A N 1
ATOM 680 C CA . VAL A 1 89 ? 15.165 3.363 -1.013 1.00 83.44 89 VAL A CA 1
ATOM 681 C C . VAL A 1 89 ? 14.906 2.439 0.178 1.00 83.44 89 VAL A C 1
ATOM 683 O O . VAL A 1 89 ? 14.439 1.313 -0.011 1.00 83.44 89 VAL A O 1
ATOM 686 N N . GLU A 1 90 ? 15.137 2.912 1.407 1.00 85.25 90 GLU A N 1
ATOM 687 C CA . GLU A 1 90 ? 14.837 2.136 2.617 1.00 85.25 90 GLU A CA 1
ATOM 688 C C . GLU A 1 90 ? 13.346 1.775 2.695 1.00 85.25 90 GLU A C 1
ATOM 690 O O . GLU A 1 90 ? 12.983 0.622 2.957 1.00 85.25 90 GLU A O 1
ATOM 695 N N . ILE A 1 91 ? 12.477 2.751 2.423 1.00 86.44 91 ILE A N 1
ATOM 696 C CA . ILE A 1 91 ? 11.027 2.579 2.385 1.00 86.44 91 ILE A CA 1
ATOM 697 C C . ILE A 1 91 ? 10.635 1.517 1.352 1.00 86.44 91 ILE A C 1
ATOM 699 O O . ILE A 1 91 ? 9.923 0.570 1.696 1.00 86.44 91 ILE A O 1
ATOM 703 N N . VAL A 1 92 ? 11.114 1.628 0.110 1.00 87.38 92 VAL A N 1
ATOM 704 C CA . VAL A 1 92 ? 10.784 0.677 -0.962 1.00 87.38 92 VAL A CA 1
ATOM 705 C C . VAL A 1 92 ? 11.243 -0.735 -0.598 1.00 87.38 92 VAL A C 1
ATOM 707 O O . VAL A 1 92 ? 10.463 -1.682 -0.715 1.00 87.38 92 VAL A O 1
ATOM 710 N N . LEU A 1 93 ? 12.460 -0.895 -0.071 1.00 85.31 93 LEU A N 1
ATOM 711 C CA . LEU A 1 93 ? 12.953 -2.196 0.391 1.00 85.31 93 LEU A CA 1
ATOM 712 C C . LEU A 1 93 ? 12.071 -2.787 1.499 1.00 85.31 93 LEU A C 1
ATOM 714 O O . LEU A 1 93 ? 11.818 -3.994 1.518 1.00 85.31 93 LEU A O 1
ATOM 718 N N . LYS A 1 94 ? 11.579 -1.951 2.418 1.00 87.31 94 LYS A N 1
ATOM 719 C CA . LYS A 1 94 ? 10.704 -2.378 3.516 1.00 87.31 94 LYS A CA 1
ATOM 720 C C . LYS A 1 94 ? 9.319 -2.807 3.015 1.00 87.31 94 LYS A C 1
ATOM 722 O O . LYS A 1 94 ? 8.822 -3.842 3.466 1.00 87.31 94 LYS A O 1
ATOM 727 N N . ILE A 1 95 ? 8.743 -2.094 2.044 1.00 88.06 95 ILE A N 1
ATOM 728 C CA . ILE A 1 95 ? 7.490 -2.476 1.364 1.00 88.06 95 ILE A CA 1
ATOM 729 C C . ILE A 1 95 ? 7.667 -3.833 0.674 1.00 88.06 95 ILE A C 1
ATOM 731 O O . ILE A 1 95 ? 6.926 -4.776 0.956 1.00 88.06 95 ILE A O 1
ATOM 735 N N . LEU A 1 96 ? 8.702 -3.976 -0.161 1.00 86.56 96 LEU A N 1
ATOM 736 C CA . LEU A 1 96 ? 8.962 -5.205 -0.918 1.00 86.56 96 LEU A CA 1
ATOM 737 C C . LEU A 1 96 ? 9.151 -6.426 -0.009 1.00 86.56 96 LEU A C 1
ATOM 739 O O . LEU A 1 96 ? 8.672 -7.514 -0.333 1.00 86.56 96 LEU A O 1
ATOM 743 N N . ARG A 1 97 ? 9.796 -6.252 1.150 1.00 87.12 97 ARG A N 1
ATOM 744 C CA . ARG A 1 97 ? 9.939 -7.309 2.164 1.00 87.12 97 ARG A CA 1
ATOM 745 C C . ARG A 1 97 ? 8.623 -7.668 2.857 1.00 87.12 97 ARG A C 1
ATOM 747 O O . ARG A 1 97 ? 8.454 -8.817 3.249 1.00 87.12 97 ARG A O 1
ATOM 754 N N . THR A 1 98 ? 7.715 -6.709 3.027 1.00 86.56 98 THR A N 1
ATOM 755 C CA . THR A 1 98 ? 6.492 -6.881 3.830 1.00 86.56 98 THR A CA 1
ATOM 756 C C . THR A 1 98 ? 5.315 -7.404 3.010 1.00 86.56 98 THR A C 1
ATOM 758 O O . THR A 1 98 ? 4.590 -8.285 3.471 1.00 86.56 98 THR A O 1
ATOM 761 N N . CYS A 1 99 ? 5.105 -6.861 1.812 1.00 87.19 99 CYS A N 1
ATOM 762 C CA . CYS A 1 99 ? 3.945 -7.165 0.972 1.00 87.19 99 CYS A CA 1
ATOM 763 C C . CYS A 1 99 ? 4.297 -7.455 -0.495 1.00 87.19 99 CYS A C 1
ATOM 765 O O . CYS A 1 99 ? 3.405 -7.648 -1.319 1.00 87.19 99 CYS A O 1
ATOM 767 N N . GLY A 1 100 ? 5.586 -7.566 -0.842 1.00 84.31 100 GLY A N 1
ATOM 768 C CA . GLY A 1 100 ? 6.015 -7.778 -2.227 1.00 84.31 100 GLY A CA 1
ATOM 769 C C . GLY A 1 100 ? 5.527 -9.087 -2.859 1.00 84.31 100 GLY A C 1
ATOM 770 O O . GLY A 1 100 ? 5.442 -9.171 -4.081 1.00 84.31 100 GLY A O 1
ATOM 771 N N . SER A 1 101 ? 5.193 -10.115 -2.069 1.00 83.81 101 SER A N 1
ATOM 772 C CA . SER A 1 101 ? 4.568 -11.342 -2.587 1.00 83.81 101 SER A CA 1
ATOM 773 C C . SER A 1 101 ? 3.112 -11.129 -3.003 1.00 83.81 101 SER A C 1
ATOM 775 O O . SER A 1 101 ? 2.744 -11.592 -4.079 1.0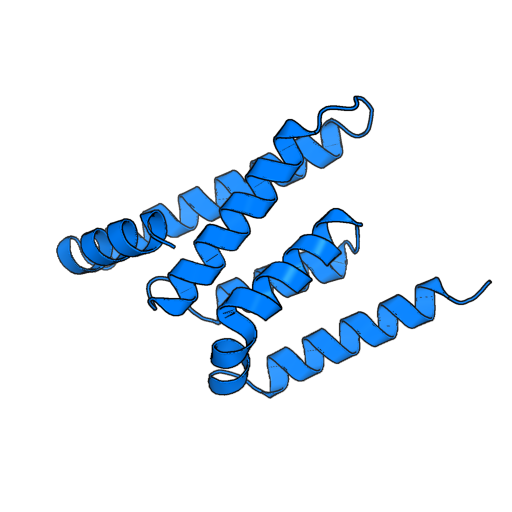0 83.81 101 SER A O 1
ATOM 777 N N . GLN A 1 102 ? 2.317 -10.409 -2.204 1.00 86.56 102 GLN A N 1
ATOM 778 C CA . GLN A 1 102 ? 0.937 -10.057 -2.559 1.00 86.56 102 GLN A CA 1
ATOM 779 C C . GLN A 1 102 ? 0.903 -9.130 -3.774 1.00 86.56 102 GLN A C 1
ATOM 781 O O . GLN A 1 102 ? 0.175 -9.406 -4.718 1.00 86.56 102 GLN A O 1
ATOM 786 N N . MET A 1 103 ? 1.798 -8.136 -3.831 1.00 83.69 103 MET A N 1
ATOM 787 C CA . MET A 1 103 ? 1.924 -7.252 -4.997 1.00 83.69 103 MET A CA 1
ATOM 788 C C . MET A 1 103 ? 2.179 -8.039 -6.294 1.00 83.69 103 MET A C 1
ATOM 790 O O . MET A 1 103 ? 1.597 -7.744 -7.332 1.00 83.69 103 MET A O 1
ATOM 794 N N . ARG A 1 104 ? 3.020 -9.08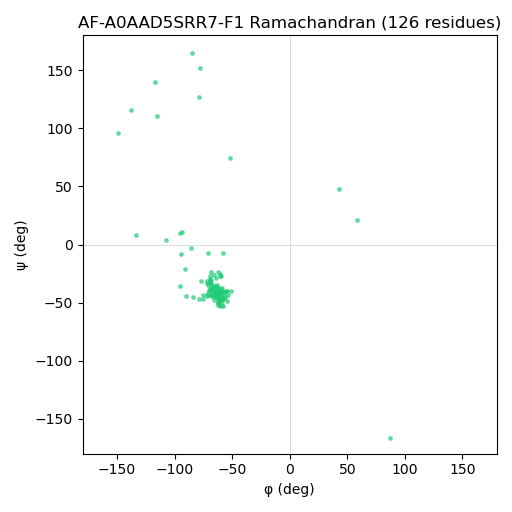6 -6.248 1.00 82.62 104 ARG A N 1
ATOM 795 C CA . ARG A 1 104 ? 3.234 -9.966 -7.413 1.00 82.62 104 ARG A CA 1
ATOM 796 C C . ARG A 1 104 ? 1.988 -10.739 -7.820 1.00 82.62 104 ARG A C 1
ATOM 798 O O . ARG A 1 104 ? 1.838 -11.011 -9.004 1.00 82.62 104 ARG A O 1
ATOM 805 N N . GLY A 1 105 ? 1.174 -11.153 -6.853 1.00 81.38 105 GLY A N 1
ATOM 806 C CA . GLY A 1 105 ? -0.077 -11.858 -7.114 1.00 81.38 105 GLY A CA 1
ATOM 807 C C . GLY A 1 105 ? -1.113 -10.950 -7.771 1.00 81.38 105 GLY A C 1
ATOM 808 O O . GLY A 1 105 ? -1.740 -11.364 -8.741 1.00 81.38 105 GLY A O 1
ATOM 809 N N . ASP A 1 106 ? -1.235 -9.716 -7.280 1.00 83.56 106 ASP A N 1
ATOM 810 C CA . ASP A 1 106 ? -2.244 -8.758 -7.738 1.00 83.56 106 ASP A CA 1
ATOM 811 C C . ASP A 1 106 ? -1.910 -8.152 -9.108 1.00 83.56 106 ASP A C 1
ATOM 813 O O . ASP A 1 106 ? -2.775 -8.089 -9.979 1.00 83.56 106 ASP A O 1
ATOM 817 N N . ASP A 1 107 ? -0.665 -7.702 -9.319 1.00 80.25 107 ASP A N 1
ATOM 818 C CA . ASP A 1 107 ? -0.223 -7.186 -10.619 1.00 80.25 107 ASP A CA 1
ATOM 819 C C . ASP A 1 107 ? 1.280 -7.441 -10.871 1.00 80.25 107 ASP A C 1
ATOM 821 O O . ASP A 1 107 ? 2.152 -6.641 -10.500 1.00 80.25 107 ASP A O 1
ATOM 825 N N . PRO A 1 108 ? 1.617 -8.532 -11.586 1.00 77.25 108 PRO A N 1
ATOM 826 C CA . PRO A 1 108 ? 2.989 -8.825 -11.982 1.00 77.25 108 PRO A CA 1
ATOM 827 C C . PRO A 1 108 ? 3.626 -7.749 -12.877 1.00 77.25 108 PRO A C 1
ATOM 829 O O . PRO A 1 108 ? 4.856 -7.666 -12.936 1.00 77.25 108 PRO A O 1
ATOM 832 N N . ARG A 1 109 ? 2.828 -6.964 -13.619 1.00 77.25 109 ARG A N 1
ATOM 833 C CA . ARG A 1 109 ? 3.321 -5.945 -14.562 1.00 77.25 109 ARG A CA 1
ATOM 834 C C . ARG A 1 109 ? 3.736 -4.690 -13.809 1.00 77.25 109 ARG A C 1
ATOM 836 O O . ARG A 1 109 ? 4.863 -4.246 -13.995 1.00 77.25 109 ARG A O 1
ATOM 843 N N . ALA A 1 110 ? 2.905 -4.211 -12.881 1.00 72.75 110 ALA A N 1
ATOM 844 C CA . ALA A 1 110 ? 3.241 -3.059 -12.045 1.00 72.75 110 ALA A CA 1
ATOM 845 C C . ALA A 1 110 ? 4.561 -3.257 -11.287 1.00 72.75 110 ALA A C 1
ATOM 847 O O . ALA A 1 110 ? 5.374 -2.336 -11.210 1.00 72.75 110 ALA A O 1
ATOM 848 N N . LEU A 1 111 ? 4.822 -4.466 -10.771 1.00 72.75 111 LEU A N 1
ATOM 849 C CA . LEU A 1 111 ? 6.096 -4.735 -10.106 1.00 72.75 111 LEU A CA 1
ATOM 850 C C . LEU A 1 111 ? 7.280 -4.762 -11.083 1.00 72.75 111 LEU A C 1
ATOM 852 O O . LEU A 1 111 ? 8.352 -4.268 -10.738 1.00 72.75 111 LEU A O 1
ATOM 856 N N . LYS A 1 112 ? 7.110 -5.315 -12.292 1.00 74.75 112 LYS A N 1
ATOM 857 C CA . LYS A 1 112 ? 8.154 -5.266 -13.329 1.00 74.75 112 LYS A CA 1
ATOM 858 C C . LYS A 1 112 ? 8.490 -3.829 -13.711 1.00 74.75 112 LYS A C 1
ATOM 860 O O . LYS A 1 112 ? 9.670 -3.513 -13.806 1.00 74.75 112 LYS A O 1
ATOM 865 N N . ASP A 1 113 ? 7.483 -2.972 -13.850 1.00 77.06 113 ASP A N 1
ATOM 866 C CA . ASP A 1 113 ? 7.675 -1.554 -14.160 1.00 77.06 113 ASP A CA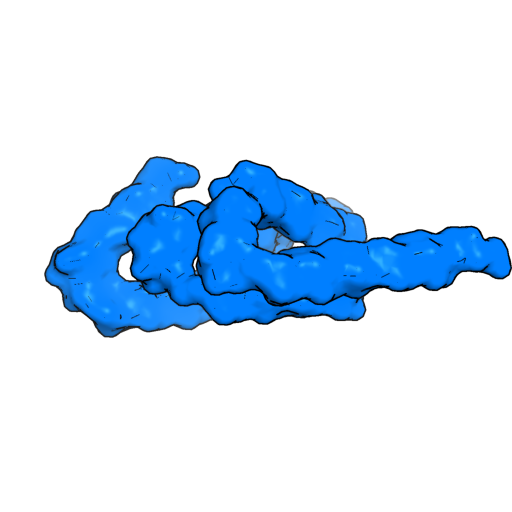 1
ATOM 867 C C . ASP A 1 113 ? 8.410 -0.836 -13.018 1.00 77.06 113 ASP A C 1
ATOM 869 O O . ASP A 1 113 ? 9.352 -0.090 -13.259 1.00 77.06 113 ASP A O 1
ATOM 873 N N . ILE A 1 114 ? 8.053 -1.123 -11.761 1.00 75.12 114 ILE A N 1
ATOM 874 C CA . ILE A 1 114 ? 8.756 -0.615 -10.569 1.00 75.12 114 ILE A CA 1
ATOM 875 C C . ILE A 1 114 ? 10.232 -1.040 -10.575 1.00 75.12 114 ILE A C 1
ATOM 877 O O . ILE A 1 114 ? 11.109 -0.211 -10.348 1.00 75.12 114 ILE A O 1
ATOM 881 N N . VAL A 1 115 ? 10.524 -2.316 -10.848 1.00 74.88 115 VAL A N 1
ATOM 882 C CA . VAL A 1 115 ? 11.903 -2.831 -10.909 1.00 74.88 115 VAL A CA 1
ATOM 883 C C . VAL A 1 115 ? 12.676 -2.215 -12.078 1.00 74.88 115 VAL A C 1
ATOM 885 O O . VAL A 1 115 ? 13.840 -1.857 -11.908 1.00 74.88 115 VAL A O 1
ATOM 888 N N . ALA A 1 116 ? 12.039 -2.051 -13.239 1.00 77.50 116 ALA A N 1
ATOM 889 C CA . ALA A 1 116 ? 12.640 -1.407 -14.403 1.00 77.50 116 ALA A CA 1
ATOM 890 C C . ALA A 1 116 ? 12.989 0.062 -14.118 1.00 77.50 116 ALA A C 1
ATOM 892 O O . ALA A 1 116 ? 14.114 0.474 -14.387 1.00 77.50 116 ALA A O 1
ATOM 893 N N . LEU A 1 117 ? 12.079 0.814 -13.487 1.00 75.50 117 LEU A N 1
ATOM 894 C CA . LEU A 1 117 ? 12.302 2.206 -13.082 1.00 75.50 117 LEU A CA 1
ATOM 895 C C . LEU A 1 117 ? 13.443 2.344 -12.064 1.00 75.50 117 LEU A C 1
ATOM 897 O O . LEU A 1 117 ? 14.247 3.269 -12.163 1.00 75.50 117 LEU A O 1
ATOM 901 N N . VAL A 1 118 ? 13.546 1.419 -1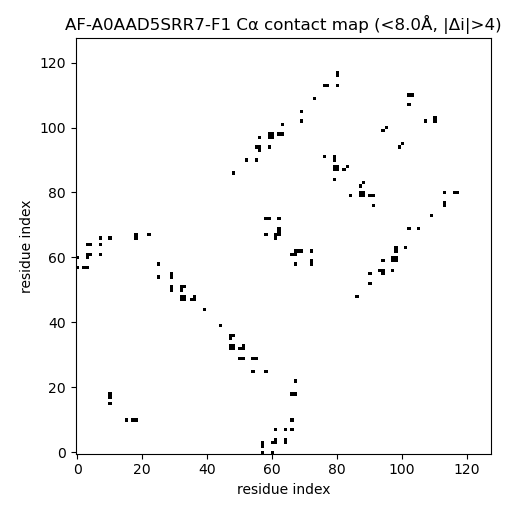1.100 1.00 76.69 118 VAL A N 1
ATOM 902 C CA . VAL A 1 118 ? 14.689 1.368 -10.169 1.00 76.69 118 VAL A CA 1
ATOM 903 C C . VAL A 1 118 ? 15.993 1.150 -10.935 1.00 76.69 118 VAL A C 1
ATOM 905 O O . VAL A 1 118 ? 16.964 1.864 -10.692 1.00 76.69 118 VAL A O 1
ATOM 908 N N . HIS A 1 119 ? 16.017 0.185 -11.861 1.00 72.25 119 HIS A N 1
ATOM 909 C CA . HIS A 1 119 ? 17.207 -0.130 -12.649 1.00 72.25 119 HIS A CA 1
ATOM 910 C C . HIS A 1 119 ? 17.644 1.052 -13.517 1.00 72.25 119 HIS A C 1
ATOM 912 O O . HIS A 1 119 ? 18.800 1.457 -13.432 1.00 72.25 119 HIS A O 1
ATOM 918 N N . GLU A 1 120 ? 16.730 1.643 -14.285 1.00 77.88 120 GLU A N 1
ATOM 919 C CA . GLU A 1 120 ? 16.997 2.802 -15.144 1.00 77.88 120 GLU A CA 1
ATOM 920 C C . GLU A 1 120 ? 17.619 3.953 -14.350 1.00 77.88 120 GLU A C 1
ATOM 922 O O . GLU A 1 120 ? 18.669 4.484 -14.712 1.00 77.88 120 GLU A O 1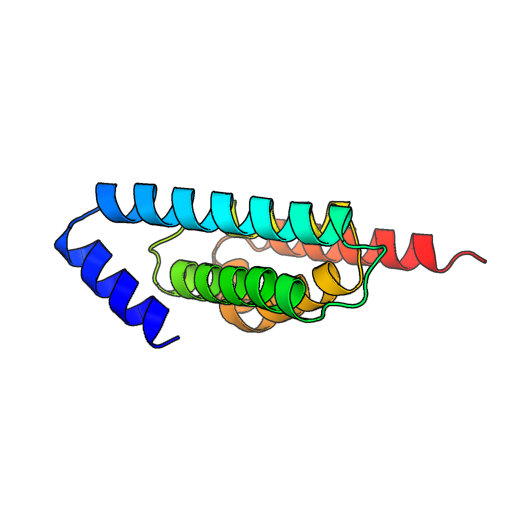
ATOM 927 N N . LYS A 1 121 ? 17.025 4.296 -13.207 1.00 70.31 121 LYS A N 1
ATOM 928 C CA . LYS A 1 121 ? 17.523 5.389 -12.376 1.00 70.31 121 LYS A CA 1
ATOM 929 C C . LYS A 1 121 ? 18.824 5.064 -11.643 1.00 70.31 121 LYS A C 1
ATOM 931 O O . LYS A 1 121 ? 19.632 5.962 -11.435 1.00 70.31 121 LYS A O 1
ATOM 936 N N . SER A 1 122 ? 19.050 3.804 -11.267 1.00 67.50 122 SER A N 1
ATOM 937 C CA . SER A 1 122 ? 20.323 3.371 -10.673 1.00 67.50 122 SER A CA 1
ATOM 938 C C . SER A 1 122 ? 21.484 3.398 -11.672 1.00 67.50 122 SER A C 1
ATOM 940 O O . SER A 1 122 ? 22.619 3.656 -11.277 1.00 67.50 122 SER A O 1
ATOM 942 N N . VAL A 1 123 ? 21.198 3.158 -12.956 1.00 64.94 123 VAL A N 1
ATOM 943 C CA . VAL A 1 123 ? 22.176 3.244 -14.048 1.00 64.94 123 VAL A CA 1
ATOM 944 C C . VAL A 1 123 ? 22.473 4.708 -14.377 1.00 64.94 123 VAL A C 1
ATOM 946 O O . VAL A 1 123 ? 23.638 5.069 -14.437 1.00 64.94 123 VAL A O 1
ATOM 949 N N . LEU A 1 124 ? 21.451 5.571 -14.453 1.00 60.78 124 LEU A N 1
ATOM 950 C CA . LEU A 1 124 ? 21.626 7.019 -14.664 1.00 60.78 124 LEU A CA 1
ATOM 951 C C . LEU A 1 124 ? 22.447 7.715 -13.563 1.00 60.78 124 LEU A C 1
ATOM 953 O O . LEU A 1 124 ? 23.073 8.733 -13.824 1.00 60.78 124 LEU A O 1
ATOM 957 N N . ASN A 1 125 ? 22.445 7.189 -12.334 1.00 55.69 125 ASN A N 1
ATOM 958 C CA . ASN A 1 125 ? 23.254 7.716 -11.227 1.00 55.69 125 ASN A CA 1
ATOM 959 C C . ASN A 1 125 ? 24.690 7.146 -11.186 1.00 55.69 125 ASN A C 1
ATOM 961 O O . ASN A 1 125 ? 25.451 7.519 -10.298 1.00 55.69 125 ASN A O 1
ATOM 965 N N . ASN A 1 126 ? 25.035 6.210 -12.082 1.00 50.41 126 ASN A N 1
ATOM 966 C CA . ASN A 1 126 ? 26.355 5.574 -12.183 1.00 50.41 126 ASN A CA 1
ATOM 967 C C . ASN A 1 126 ? 27.167 6.034 -13.407 1.00 50.41 126 ASN A C 1
ATOM 969 O O . ASN A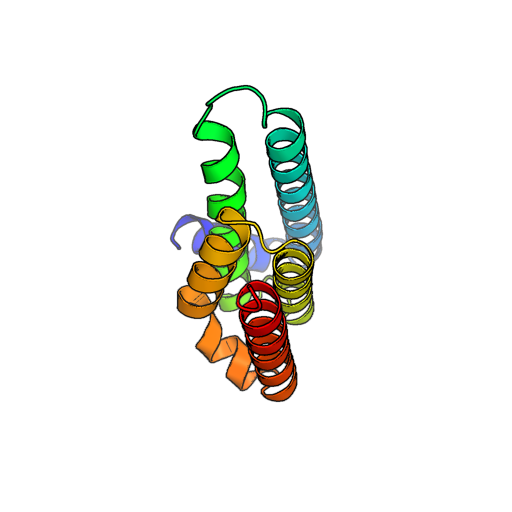 1 126 ? 28.268 5.520 -13.613 1.00 50.41 126 ASN A O 1
ATOM 973 N N . ASP A 1 127 ? 26.667 6.985 -14.199 1.00 31.19 127 ASP A N 1
ATOM 974 C CA . ASP A 1 127 ? 27.497 7.657 -15.200 1.00 31.19 127 ASP A CA 1
ATOM 975 C C . ASP A 1 127 ? 28.361 8.737 -14.503 1.00 31.19 127 ASP A C 1
ATOM 977 O O . ASP A 1 127 ? 27.815 9.531 -13.730 1.00 31.19 127 ASP A O 1
ATOM 981 N N . PRO A 1 128 ? 29.698 8.721 -14.693 1.00 43.34 128 PRO A N 1
ATOM 982 C CA . PRO A 1 128 ? 30.657 9.563 -13.968 1.00 43.34 128 PRO A CA 1
ATOM 983 C C . PRO A 1 128 ? 30.599 11.056 -14.319 1.00 43.34 128 PRO A C 1
ATOM 985 O O . PRO A 1 128 ? 30.191 11.402 -15.452 1.00 43.34 128 PRO A O 1
#

Secondary structure (DSSP, 8-state):
-HHHHHHHHHHHHH-HHHHHHHHHHHHHHHHHHHHHHHHTTTS--SHHHHHHHHHHHHHHHHHHTTSS-HHHHHHHHHHHHHH--HHHHHHHHHHHHHHHHHHHHH-HHHHHHHHHHHHHHHHHTS--

InterPro domains:
  IPR003890 MIF4G-like, type 3 [PF02854] (2-119)
  IPR016024 Armadillo-type fold [SSF48371] (2-125)
  IPR050781 Pre-mRNA-splicing factor CWC22 [PTHR18034] (2-120)

Solvent-accessible surface area (backbone atoms only — not comparable to full-atom values): 7120 Å² total; per-residue (Å²): 104,72,68,38,51,53,51,48,54,50,29,72,71,69,34,68,68,52,39,52,53,51,53,49,54,51,50,53,52,34,53,50,31,53,51,52,44,65,73,36,75,87,53,100,61,78,63,47,60,52,53,34,48,50,49,50,52,44,50,34,44,26,36,73,66,67,66,39,63,69,67,59,57,52,51,52,46,51,56,30,65,74,65,64,45,74,68,32,52,53,43,47,53,51,41,49,73,70,33,38,69,57,48,47,71,76,37,58,61,62,52,50,51,53,52,48,53,50,48,55,54,57,52,67,71,66,63,133

Organism: NCBI:txid109957

Foldseek 3Di:
DVVLVVQLVVCVVVDLVSLVVVVVVLVVQLVVLVVVCVVCVVPPDPPSLVSNLVSLLSVLVNVVSVSDPLVVNLVLLVVLLVVVDPSSVVSNVSSCVRNVVVNCVVDVVSVVVSVVSVVVVVV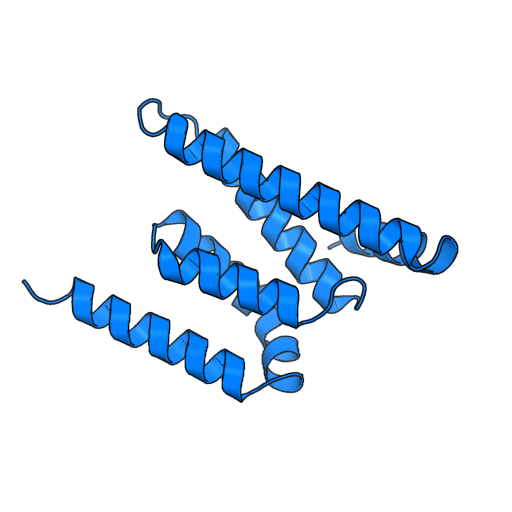VVPDD